Protein AF-A0AAN7BE86-F1 (afdb_monomer)

Secondary structure (DSSP, 8-state):
-------------TTSPP-----------GGGTPPP-SSTTTT-SS-SS--STTPPP---SS--

Structure (mmCIF, N/CA/C/O backbone):
data_AF-A0AAN7BE86-F1
#
_entry.id   AF-A0AAN7BE86-F1
#
loop_
_atom_site.group_PDB
_atom_site.id
_atom_site.type_symbol
_atom_site.label_atom_id
_atom_site.label_alt_id
_atom_site.label_comp_id
_atom_site.label_asym_id
_atom_site.label_entity_id
_atom_site.label_seq_id
_atom_site.pdbx_PDB_ins_code
_atom_site.Cartn_x
_atom_site.Cartn_y
_atom_site.Cartn_z
_atom_site.occupancy
_atom_site.B_iso_or_equiv
_atom_site.auth_seq_id
_atom_site.auth_comp_id
_atom_site.auth_asym_id
_atom_site.auth_atom_id
_atom_site.pdbx_PDB_model_num
ATOM 1 N N . HIS A 1 1 ? -6.742 -13.243 3.149 1.00 60.38 1 HIS A N 1
ATOM 2 C CA . HIS A 1 1 ? -5.783 -13.429 2.037 1.00 60.38 1 HIS A CA 1
ATOM 3 C C . HIS A 1 1 ? -5.465 -12.081 1.414 1.00 60.38 1 HIS A C 1
ATOM 5 O O . HIS A 1 1 ? -6.373 -11.272 1.283 1.00 60.38 1 HIS A O 1
ATOM 11 N N . LEU A 1 2 ? -4.200 -11.825 1.071 1.00 79.62 2 LEU A N 1
ATOM 12 C CA . LEU A 1 2 ? -3.780 -10.610 0.370 1.00 79.62 2 LEU A CA 1
ATOM 13 C C . LEU A 1 2 ? -3.634 -10.962 -1.113 1.00 79.62 2 LEU A C 1
ATOM 15 O O . LEU A 1 2 ? -2.868 -11.861 -1.453 1.00 79.62 2 LEU A O 1
ATOM 19 N N . LEU A 1 3 ? -4.403 -10.299 -1.976 1.00 89.81 3 LEU A N 1
ATOM 20 C CA . LEU A 1 3 ? -4.337 -10.490 -3.423 1.00 89.81 3 LEU A CA 1
ATOM 21 C C . LEU A 1 3 ? -3.538 -9.340 -4.034 1.00 89.81 3 LEU A C 1
ATOM 23 O O . LEU A 1 3 ? -3.906 -8.176 -3.903 1.00 89.81 3 LEU A O 1
ATOM 27 N N . HIS A 1 4 ? -2.428 -9.669 -4.685 1.00 92.75 4 HIS A N 1
ATOM 28 C CA . HIS A 1 4 ? -1.596 -8.710 -5.399 1.00 92.75 4 HIS A CA 1
ATOM 29 C C . HIS A 1 4 ? -1.039 -9.363 -6.662 1.00 92.75 4 HIS A C 1
ATOM 31 O O . HIS A 1 4 ? -0.609 -10.513 -6.625 1.00 92.75 4 HIS A O 1
ATOM 37 N N . ALA A 1 5 ? -1.013 -8.618 -7.765 1.00 93.06 5 ALA A N 1
ATOM 38 C CA . ALA A 1 5 ? -0.423 -9.062 -9.019 1.00 93.06 5 ALA A CA 1
ATOM 39 C C . ALA A 1 5 ? 0.311 -7.907 -9.704 1.00 93.06 5 ALA A C 1
ATOM 41 O O . ALA A 1 5 ? -0.096 -6.748 -9.622 1.00 93.06 5 ALA A O 1
ATOM 42 N N . ARG A 1 6 ? 1.390 -8.244 -10.414 1.00 92.94 6 ARG A N 1
ATOM 43 C CA . ARG A 1 6 ? 2.131 -7.323 -11.276 1.00 92.94 6 ARG A CA 1
ATOM 44 C C . ARG A 1 6 ? 2.612 -8.074 -12.508 1.00 92.94 6 ARG A C 1
ATOM 46 O O . ARG A 1 6 ? 3.170 -9.160 -12.382 1.00 92.94 6 ARG A O 1
ATOM 53 N N . THR A 1 7 ? 2.467 -7.475 -13.683 1.00 94.19 7 THR A N 1
ATOM 54 C CA . THR A 1 7 ? 3.098 -7.980 -14.906 1.00 94.19 7 THR A CA 1
ATOM 55 C C . THR A 1 7 ? 4.601 -7.671 -14.920 1.00 94.19 7 THR A C 1
ATOM 57 O O . THR A 1 7 ? 5.102 -6.812 -14.175 1.00 94.19 7 THR A O 1
ATOM 60 N N . ALA A 1 8 ? 5.351 -8.407 -15.743 1.00 91.56 8 ALA A N 1
ATOM 61 C CA . ALA A 1 8 ? 6.761 -8.116 -15.973 1.00 91.56 8 ALA A CA 1
ATOM 62 C C . ALA A 1 8 ? 6.926 -6.702 -16.557 1.00 91.56 8 ALA A C 1
ATOM 64 O O . ALA A 1 8 ? 6.089 -6.225 -17.320 1.00 91.56 8 ALA A O 1
ATOM 65 N N . TYR A 1 9 ? 8.007 -6.027 -16.178 1.00 89.69 9 TYR A N 1
ATOM 66 C CA . TYR A 1 9 ? 8.363 -4.708 -16.689 1.00 89.69 9 TYR A CA 1
ATOM 67 C C . TYR A 1 9 ? 9.837 -4.724 -17.074 1.00 89.69 9 TYR A C 1
ATOM 69 O O . TYR A 1 9 ? 10.644 -5.302 -16.346 1.00 89.69 9 TYR A O 1
ATOM 77 N N . ARG A 1 10 ? 10.169 -4.116 -18.215 1.00 90.69 10 ARG A N 1
ATOM 78 C CA . ARG A 1 10 ? 11.540 -3.973 -18.702 1.00 90.69 10 ARG A CA 1
ATOM 79 C C . ARG A 1 10 ? 11.987 -2.534 -18.494 1.00 90.69 10 ARG A C 1
ATOM 81 O O . ARG A 1 10 ? 11.338 -1.616 -18.988 1.00 90.69 10 ARG A O 1
ATOM 88 N N . ASP A 1 11 ? 13.10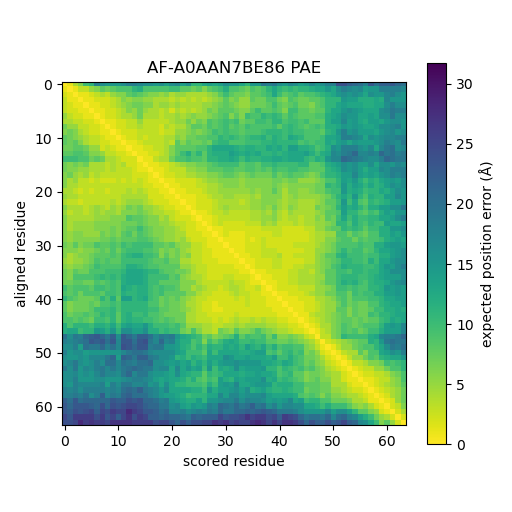1 -2.360 -17.798 1.00 89.25 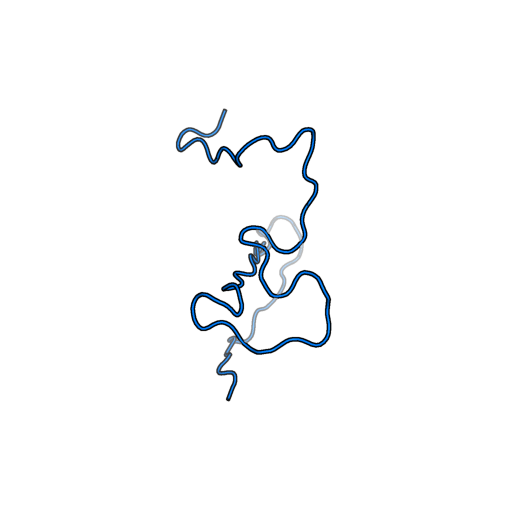11 ASP A N 1
ATOM 89 C CA . ASP A 1 11 ? 13.775 -1.071 -17.711 1.00 89.25 11 ASP A CA 1
ATOM 90 C C . ASP A 1 11 ? 14.535 -0.776 -19.009 1.00 89.25 11 ASP A C 1
ATOM 92 O O . ASP A 1 11 ? 15.168 -1.655 -19.603 1.00 89.25 11 ASP A O 1
ATOM 96 N N . PHE A 1 12 ? 14.468 0.478 -19.447 1.00 89.62 12 PHE A N 1
ATOM 97 C CA . PHE A 1 12 ? 15.163 0.976 -20.628 1.00 89.62 12 PHE A CA 1
ATOM 98 C C . PHE A 1 12 ? 16.234 1.982 -20.203 1.00 89.62 12 PHE A C 1
ATOM 100 O O . PHE A 1 12 ? 16.048 2.741 -19.248 1.00 89.62 12 PHE A O 1
ATOM 107 N N . ALA A 1 13 ? 17.368 1.982 -20.905 1.00 93.19 13 ALA A N 1
ATOM 108 C CA . ALA A 1 13 ? 18.401 2.988 -20.691 1.00 93.19 13 ALA A CA 1
ATOM 109 C C . ALA A 1 13 ? 17.880 4.393 -21.074 1.00 93.19 13 ALA A C 1
ATOM 111 O O . ALA A 1 13 ? 17.001 4.504 -21.936 1.00 93.19 13 ALA A O 1
ATOM 112 N N . PRO A 1 14 ? 18.406 5.475 -20.466 1.00 90.38 14 PRO A N 1
ATOM 113 C CA . PRO A 1 14 ? 18.119 6.838 -20.912 1.00 90.38 14 PRO A CA 1
ATOM 114 C C . PRO A 1 14 ? 18.356 6.991 -22.427 1.00 90.38 14 PRO A C 1
ATOM 116 O O . PRO A 1 14 ? 19.304 6.395 -22.941 1.00 90.38 14 PRO A O 1
ATOM 119 N N . PRO A 1 15 ? 17.520 7.758 -23.153 1.00 93.00 15 PRO A N 1
ATOM 120 C CA . PRO A 1 15 ? 16.553 8.751 -22.667 1.00 93.00 15 PRO A CA 1
ATOM 121 C C . PRO A 1 15 ? 15.135 8.211 -22.401 1.00 93.00 15 PRO A C 1
ATOM 123 O O . PRO A 1 15 ? 14.215 9.000 -22.198 1.00 93.00 15 PRO A O 1
ATOM 126 N N . ALA A 1 16 ? 14.923 6.892 -22.423 1.00 92.81 16 ALA A N 1
ATOM 127 C CA . ALA A 1 16 ? 13.587 6.331 -22.245 1.00 92.81 16 ALA A CA 1
ATOM 128 C C . ALA A 1 16 ? 12.999 6.654 -20.850 1.00 92.81 16 ALA A C 1
ATOM 130 O O . ALA A 1 16 ? 13.725 6.607 -19.848 1.00 92.81 16 ALA A O 1
ATOM 131 N N . PRO A 1 17 ? 11.690 6.959 -20.756 1.00 88.25 17 PRO A N 1
ATOM 132 C CA . PRO A 1 17 ? 11.042 7.264 -19.486 1.00 88.25 17 PRO A CA 1
ATOM 133 C C . PRO A 1 17 ? 11.034 6.043 -18.558 1.00 88.25 17 PRO A C 1
ATOM 135 O O . PRO A 1 17 ? 10.804 4.908 -18.980 1.00 88.25 17 PRO A O 1
ATOM 138 N N . ARG A 1 18 ? 11.267 6.285 -17.266 1.00 89.69 18 ARG A N 1
ATOM 139 C CA . ARG A 1 18 ? 11.230 5.258 -16.216 1.00 89.69 18 ARG A CA 1
ATOM 140 C C . ARG A 1 18 ? 9.834 5.170 -15.604 1.00 89.69 18 ARG A C 1
ATOM 142 O O . ARG A 1 18 ? 9.139 6.176 -15.477 1.00 89.69 18 ARG A O 1
ATOM 149 N N . ARG A 1 19 ? 9.433 3.978 -15.157 1.00 90.44 19 ARG A N 1
ATOM 150 C CA . ARG A 1 19 ? 8.184 3.798 -14.408 1.00 90.44 19 ARG A CA 1
ATOM 151 C C . ARG A 1 19 ? 8.386 4.191 -12.945 1.00 90.44 19 ARG A C 1
ATOM 153 O O . ARG A 1 19 ? 9.071 3.485 -12.210 1.00 90.44 19 ARG A O 1
ATOM 160 N N . HIS A 1 20 ? 7.728 5.262 -12.514 1.00 88.19 20 HIS A N 1
ATOM 161 C CA . HIS A 1 20 ? 7.659 5.673 -11.112 1.00 88.19 20 HIS A CA 1
ATOM 162 C C . HIS A 1 20 ? 6.291 5.305 -10.530 1.00 88.19 20 HIS A C 1
ATOM 164 O O . HIS A 1 20 ? 5.265 5.551 -11.158 1.00 88.19 20 HIS A O 1
ATOM 170 N N . LEU A 1 21 ? 6.273 4.691 -9.345 1.00 90.56 21 LEU A N 1
ATOM 171 C CA . LEU A 1 21 ? 5.044 4.334 -8.636 1.00 90.56 21 LEU A CA 1
ATOM 172 C C . LEU A 1 21 ? 5.046 4.997 -7.261 1.00 90.56 21 LEU A C 1
ATOM 174 O O . LEU A 1 21 ? 6.009 4.855 -6.509 1.00 90.56 21 LEU A O 1
ATOM 178 N N . LEU A 1 22 ? 3.947 5.666 -6.924 1.00 87.38 22 LEU A N 1
ATOM 179 C CA . LEU A 1 22 ? 3.668 6.130 -5.571 1.00 87.38 22 LEU A CA 1
ATOM 180 C C . LEU A 1 22 ? 2.747 5.113 -4.893 1.00 87.38 22 LEU A C 1
ATOM 182 O O . LEU A 1 22 ? 1.700 4.766 -5.437 1.00 87.38 22 LEU A O 1
ATOM 186 N N . ARG A 1 23 ? 3.131 4.624 -3.711 1.00 88.50 23 ARG A N 1
ATOM 187 C CA . ARG A 1 23 ? 2.314 3.690 -2.928 1.00 88.50 23 ARG A CA 1
ATOM 188 C C . ARG A 1 23 ? 1.871 4.340 -1.628 1.00 88.50 23 ARG A C 1
ATOM 190 O O . ARG A 1 23 ? 2.710 4.748 -0.830 1.00 88.50 23 ARG A O 1
ATOM 197 N N . LEU A 1 24 ? 0.561 4.355 -1.413 1.00 80.25 24 LEU A N 1
ATOM 198 C CA . LEU A 1 24 ? -0.075 4.776 -0.170 1.00 80.25 24 LEU A CA 1
ATOM 199 C C . LEU A 1 24 ? -0.595 3.552 0.584 1.00 80.25 24 LEU A C 1
ATOM 201 O O . LEU A 1 24 ? -0.977 2.553 -0.027 1.00 80.25 24 LEU A O 1
ATOM 205 N N . TRP A 1 25 ? -0.606 3.645 1.909 1.00 80.56 25 TRP A N 1
ATOM 206 C CA . TRP A 1 25 ? -1.180 2.638 2.792 1.00 80.56 25 TRP A CA 1
ATOM 207 C C . TRP A 1 25 ? -2.326 3.266 3.570 1.00 80.56 25 TRP A C 1
ATOM 209 O O . TRP A 1 25 ? -2.174 4.357 4.114 1.00 80.56 25 TRP A O 1
ATOM 219 N N . LEU A 1 26 ? -3.458 2.570 3.610 1.00 79.12 26 LEU A N 1
ATOM 220 C CA . LEU A 1 26 ? -4.640 2.979 4.358 1.00 79.12 26 LEU A CA 1
ATOM 221 C C . LEU A 1 26 ? -4.826 2.020 5.531 1.00 79.12 26 LEU A C 1
ATOM 223 O O . LEU A 1 26 ? -4.631 0.812 5.384 1.00 79.12 26 LEU A O 1
ATOM 227 N N . ALA A 1 27 ? -5.188 2.565 6.686 1.00 81.12 27 ALA A N 1
ATOM 228 C CA . ALA A 1 27 ? -5.497 1.802 7.883 1.00 81.12 27 ALA A CA 1
ATOM 229 C C . ALA A 1 27 ? -6.849 2.259 8.430 1.00 81.12 27 ALA A C 1
ATOM 231 O O . ALA A 1 27 ? -7.136 3.454 8.445 1.00 81.12 27 ALA A O 1
ATOM 232 N N . THR A 1 28 ? -7.645 1.300 8.893 1.00 87.94 28 THR A N 1
ATOM 233 C CA . THR A 1 28 ? -8.892 1.549 9.620 1.00 87.94 28 THR A CA 1
ATOM 234 C C . THR A 1 28 ? -8.617 1.341 11.111 1.00 87.94 28 THR A C 1
ATOM 236 O O . THR A 1 28 ? -7.973 0.340 11.447 1.00 87.94 28 THR A O 1
ATOM 239 N N . PRO A 1 29 ? -9.050 2.248 12.004 1.00 90.06 29 PRO A N 1
ATOM 240 C CA . PRO A 1 29 ? -8.960 2.040 13.447 1.00 90.06 29 PRO A CA 1
ATOM 241 C C . PRO A 1 29 ? -9.693 0.775 13.886 1.00 90.06 29 PRO A C 1
ATOM 243 O O . PRO A 1 29 ? -10.714 0.413 13.302 1.00 90.06 29 PRO A O 1
ATOM 246 N N . GLU A 1 30 ? -9.214 0.127 14.944 1.00 91.19 30 GLU A N 1
ATOM 247 C CA . GLU A 1 30 ? -9.842 -1.077 15.503 1.00 91.19 30 GLU A CA 1
ATOM 248 C C . GLU A 1 30 ? -11.319 -0.832 15.867 1.00 91.19 30 GLU A C 1
ATOM 250 O O . GLU A 1 30 ? -12.189 -1.593 15.447 1.00 91.19 30 GLU A O 1
AT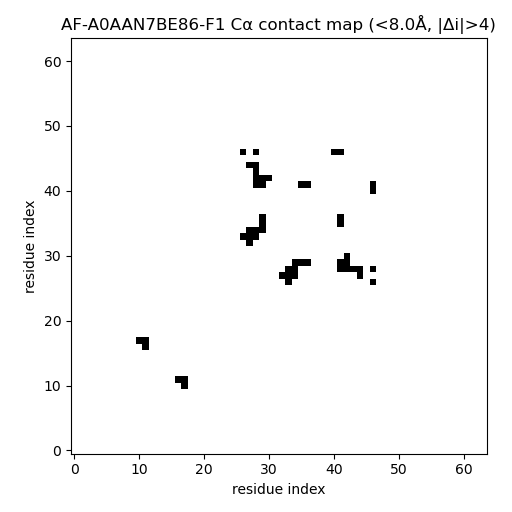OM 255 N N . ALA A 1 31 ? -11.627 0.302 16.507 1.00 91.31 31 ALA A N 1
ATOM 256 C CA . ALA A 1 31 ? -12.996 0.727 16.818 1.00 91.31 31 ALA A CA 1
ATOM 257 C C . ALA A 1 31 ? -13.918 0.940 15.593 1.00 91.31 31 ALA A C 1
ATOM 259 O O . ALA A 1 31 ? -15.137 0.953 15.746 1.00 91.31 31 ALA A O 1
ATOM 260 N N . GLU A 1 32 ? -13.365 1.099 14.386 1.00 91.94 32 GLU A N 1
ATOM 261 C CA . GLU A 1 32 ? -14.115 1.274 13.130 1.00 91.94 32 GLU A CA 1
ATOM 262 C C . GLU A 1 32 ? -14.113 -0.008 12.267 1.00 91.94 32 GLU A C 1
ATOM 264 O O . GLU A 1 32 ? -14.436 0.028 11.080 1.00 91.94 32 GLU A O 1
ATOM 269 N N . GLY A 1 33 ? -13.750 -1.159 12.849 1.00 90.31 33 GLY A N 1
ATOM 270 C CA . GLY A 1 33 ? -13.697 -2.453 12.155 1.00 90.31 33 GLY A CA 1
ATOM 271 C C . GLY A 1 33 ? -12.331 -2.788 11.549 1.00 90.31 33 GLY A C 1
ATOM 272 O O . GLY A 1 33 ? -12.219 -3.696 10.724 1.00 90.31 33 GLY A O 1
ATOM 273 N N . GLY A 1 34 ? -11.287 -2.056 11.940 1.00 89.12 34 GLY A N 1
ATOM 274 C CA . GLY A 1 34 ? -9.901 -2.393 11.647 1.00 89.12 34 GLY A CA 1
ATOM 275 C C . GLY A 1 34 ? -9.438 -3.675 12.337 1.00 89.12 34 GLY A C 1
ATOM 276 O O . GLY A 1 34 ? -10.064 -4.187 13.262 1.00 89.12 34 GLY A O 1
ATOM 277 N N . TRP A 1 35 ? -8.296 -4.196 11.894 1.00 88.31 35 TRP A N 1
ATOM 278 C CA . TRP A 1 35 ? -7.691 -5.372 12.516 1.00 88.31 35 TRP A CA 1
ATOM 279 C C . TRP A 1 35 ? -7.191 -5.037 13.924 1.00 88.31 35 TRP A C 1
ATOM 281 O O . TRP A 1 35 ? -6.521 -4.016 14.109 1.00 88.31 35 TRP A O 1
ATOM 291 N N . ALA A 1 36 ? -7.450 -5.932 14.882 1.00 90.81 36 ALA A N 1
ATOM 292 C CA . ALA A 1 36 ? -6.834 -5.870 1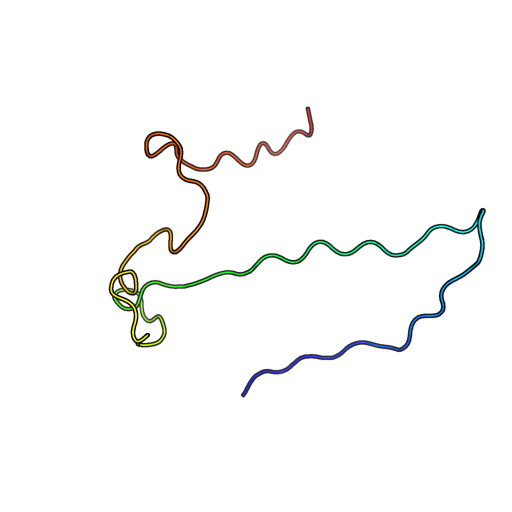6.202 1.00 90.81 36 ALA A CA 1
ATOM 293 C C . ALA A 1 36 ? -5.315 -5.977 16.042 1.00 90.81 36 ALA A C 1
ATOM 295 O O . ALA A 1 36 ? -4.791 -6.933 15.462 1.00 90.81 36 ALA A O 1
ATOM 296 N N . LEU A 1 37 ? -4.607 -4.951 16.502 1.00 87.19 37 LEU A N 1
ATOM 297 C CA . LEU A 1 37 ? -3.173 -4.807 16.290 1.00 87.19 37 LEU A CA 1
ATOM 298 C C . LEU A 1 37 ? -2.483 -4.619 17.643 1.00 87.19 37 LEU A C 1
ATOM 300 O O . LEU A 1 37 ? -3.008 -3.898 18.485 1.00 87.19 37 LEU A O 1
ATOM 304 N N . PRO A 1 38 ? -1.293 -5.208 17.866 1.00 90.44 38 PRO A N 1
ATOM 305 C CA . PRO A 1 38 ? -0.633 -5.235 19.175 1.00 90.44 38 PRO A CA 1
ATOM 306 C C . PRO A 1 38 ? 0.078 -3.912 19.504 1.00 90.44 38 PRO A C 1
ATOM 308 O O . PRO A 1 38 ? 1.136 -3.898 20.129 1.00 90.44 38 PRO A O 1
ATOM 311 N N . PHE A 1 39 ? -0.460 -2.791 19.032 1.00 85.81 39 PHE A N 1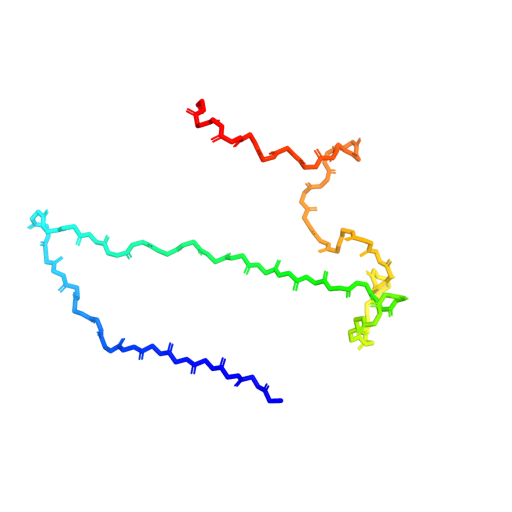
ATOM 312 C CA . PHE A 1 39 ? 0.110 -1.471 19.245 1.00 85.81 39 PHE A CA 1
ATOM 313 C C . PHE A 1 39 ? -0.937 -0.582 19.919 1.00 85.81 39 PHE A C 1
ATOM 315 O O . PHE A 1 39 ? -2.104 -0.632 19.530 1.00 85.81 39 PHE A O 1
ATOM 322 N N . PRO A 1 40 ? -0.531 0.268 20.876 1.00 86.44 40 PRO A N 1
ATOM 323 C CA . PRO A 1 40 ? -1.453 1.111 21.638 1.00 86.44 40 PRO A CA 1
ATOM 324 C C . PRO A 1 40 ? -2.182 2.152 20.775 1.00 86.44 40 PRO A C 1
ATOM 326 O O . PRO A 1 40 ? -3.217 2.666 21.178 1.00 86.44 40 PRO A O 1
ATOM 329 N N . ASP A 1 41 ? -1.675 2.429 19.570 1.00 85.50 41 ASP A N 1
ATOM 330 C CA . ASP A 1 41 ? -2.282 3.326 18.586 1.00 85.50 41 ASP A CA 1
ATOM 331 C C . ASP A 1 41 ? -3.350 2.647 17.701 1.00 85.50 41 ASP A C 1
ATOM 333 O O . ASP A 1 41 ? -3.712 3.183 16.654 1.00 85.50 41 ASP A O 1
ATOM 337 N N . SER A 1 42 ? -3.848 1.454 18.064 1.00 88.44 42 SER A N 1
ATOM 338 C CA . SER A 1 42 ? -4.792 0.695 17.225 1.00 88.44 42 SER A CA 1
ATOM 339 C C . SER A 1 42 ? -6.129 1.404 17.003 1.00 88.44 42 SER A C 1
ATOM 341 O O . SER A 1 42 ? -6.738 1.230 15.947 1.00 88.44 42 SER A O 1
ATOM 343 N N . ASN A 1 43 ? -6.545 2.243 17.952 1.00 87.50 43 ASN A N 1
ATOM 344 C CA . ASN A 1 43 ? -7.775 3.034 17.884 1.00 87.50 43 ASN A CA 1
ATOM 345 C C . ASN A 1 43 ? -7.578 4.433 17.280 1.00 87.50 43 ASN A C 1
ATOM 347 O O . ASN A 1 43 ? -8.547 5.177 17.128 1.00 87.50 43 ASN A O 1
ATOM 351 N N . GLU A 1 44 ? -6.350 4.811 16.920 1.00 84.44 44 GLU A N 1
ATOM 352 C CA . GLU A 1 44 ? -6.076 6.147 16.396 1.00 84.44 44 GLU A CA 1
ATOM 353 C C . GLU A 1 44 ? -6.583 6.307 14.962 1.00 84.44 44 GLU A C 1
ATOM 355 O O . GLU A 1 44 ? -6.163 5.591 14.050 1.00 84.44 44 GLU A O 1
ATOM 360 N N . LYS A 1 45 ? -7.428 7.324 14.738 1.00 78.56 45 LYS A N 1
ATOM 361 C CA . LYS A 1 45 ? -7.957 7.679 13.404 1.00 78.56 45 LYS A CA 1
ATOM 362 C C . LYS A 1 45 ? -6.858 7.969 12.390 1.00 78.56 45 LYS A C 1
ATOM 364 O O . LYS A 1 45 ? -6.989 7.660 11.210 1.00 78.56 45 LYS A O 1
ATOM 369 N N . LYS A 1 46 ? -5.759 8.564 12.851 1.00 75.69 46 LYS A N 1
ATOM 370 C CA . LYS A 1 46 ? -4.541 8.754 12.064 1.00 75.69 46 LYS A CA 1
ATOM 371 C C . LYS A 1 46 ? -3.413 7.954 12.682 1.00 75.69 46 LYS A C 1
ATOM 373 O O . LYS A 1 46 ? -2.610 8.461 13.467 1.00 75.69 46 LYS A O 1
ATOM 378 N N . ARG A 1 47 ? -3.340 6.699 12.276 1.00 72.69 47 ARG A N 1
ATOM 379 C CA . ARG A 1 47 ? -2.304 5.791 12.726 1.00 72.69 47 ARG A CA 1
ATOM 380 C C . ARG A 1 47 ? -1.004 5.995 11.952 1.00 72.69 47 ARG A C 1
ATOM 382 O O . ARG A 1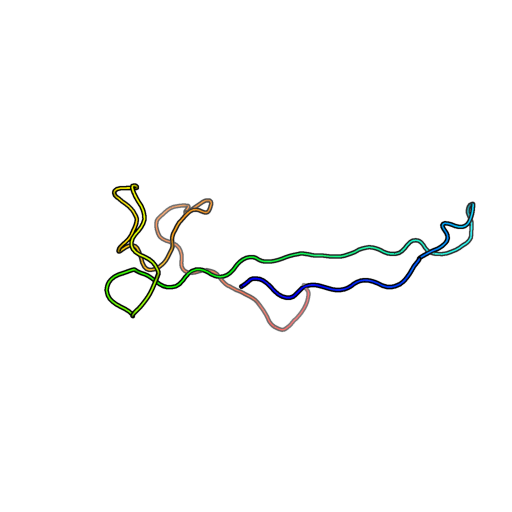 47 ? -0.914 5.616 10.788 1.00 72.69 47 ARG A O 1
ATOM 389 N N . ARG A 1 48 ? 0.010 6.528 12.641 1.00 65.69 48 ARG A N 1
ATOM 390 C CA . ARG A 1 48 ? 1.342 6.887 12.111 1.00 65.69 48 ARG A CA 1
ATOM 391 C C . ARG A 1 48 ? 1.317 7.957 11.002 1.00 65.69 48 ARG A C 1
ATOM 393 O O . ARG A 1 48 ? 0.358 8.127 10.260 1.00 65.69 48 ARG A O 1
ATOM 400 N N . GLY A 1 49 ? 2.414 8.707 10.921 1.00 64.69 49 GLY A N 1
ATOM 401 C CA . GLY A 1 49 ? 2.582 9.885 10.065 1.00 64.69 49 GLY A CA 1
ATOM 402 C C . GLY A 1 49 ? 3.159 11.052 10.867 1.00 64.69 49 GLY A C 1
ATOM 403 O O . GLY A 1 49 ? 2.964 11.123 12.079 1.00 64.69 49 GLY A O 1
ATOM 404 N N . ILE A 1 50 ? 3.892 11.956 10.212 1.00 65.06 50 ILE A N 1
ATOM 405 C CA . ILE A 1 50 ? 4.342 13.198 10.849 1.00 65.06 50 ILE A CA 1
ATOM 406 C C . ILE A 1 50 ? 3.098 14.050 11.104 1.00 65.06 50 ILE A C 1
ATOM 408 O O . ILE A 1 50 ? 2.463 14.533 10.168 1.00 65.06 50 ILE A O 1
ATOM 412 N N . GLN A 1 51 ? 2.737 14.208 12.373 1.00 63.09 51 GLN A N 1
ATOM 413 C CA . GLN A 1 51 ? 1.720 15.159 12.793 1.00 63.09 51 GLN A CA 1
ATOM 414 C C . GLN A 1 51 ? 2.414 16.353 13.426 1.00 63.09 51 GLN A C 1
ATOM 416 O O . GLN A 1 51 ? 2.857 16.294 14.569 1.00 63.09 51 GLN A O 1
ATOM 421 N N . VAL A 1 52 ? 2.523 17.442 12.673 1.00 66.81 52 VAL A N 1
ATOM 422 C CA . VAL A 1 52 ? 2.941 18.722 13.241 1.00 66.81 52 VAL A CA 1
ATOM 423 C C . VAL A 1 52 ? 1.686 19.406 13.775 1.00 66.81 52 VAL A C 1
ATOM 425 O O . VAL A 1 52 ? 0.766 19.707 13.011 1.00 66.81 52 VAL A O 1
ATOM 428 N N . ASN A 1 53 ? 1.626 19.619 15.091 1.00 77.50 53 ASN A N 1
ATOM 429 C CA . ASN A 1 53 ? 0.591 20.415 15.763 1.00 77.50 53 ASN A CA 1
ATOM 430 C C . ASN A 1 53 ? -0.862 19.954 15.524 1.00 77.50 53 ASN A C 1
ATOM 432 O O . ASN A 1 53 ? -1.759 20.788 15.458 1.00 77.50 53 ASN A O 1
ATOM 436 N N . ASN A 1 54 ? -1.114 18.649 15.351 1.00 70.56 54 ASN A N 1
ATOM 437 C CA . ASN A 1 54 ? -2.448 18.111 15.024 1.00 70.56 54 ASN A CA 1
ATOM 438 C C . ASN A 1 54 ? -3.088 18.724 13.762 1.00 70.56 54 ASN A C 1
ATOM 440 O O . ASN A 1 54 ? -4.308 18.703 13.597 1.00 70.56 54 ASN A O 1
ATOM 444 N N . THR A 1 55 ? -2.275 19.257 12.846 1.00 72.56 55 THR A N 1
ATOM 445 C CA . THR A 1 55 ? -2.785 19.873 11.619 1.00 72.56 55 THR A CA 1
ATOM 446 C C . THR A 1 55 ? -3.483 18.806 10.754 1.00 72.56 55 THR A C 1
ATOM 448 O O . THR A 1 55 ? -2.907 17.735 10.493 1.00 72.56 55 THR A O 1
ATOM 451 N N . PRO A 1 56 ? -4.733 19.033 10.305 1.00 70.19 56 PRO A N 1
ATOM 452 C CA . PRO A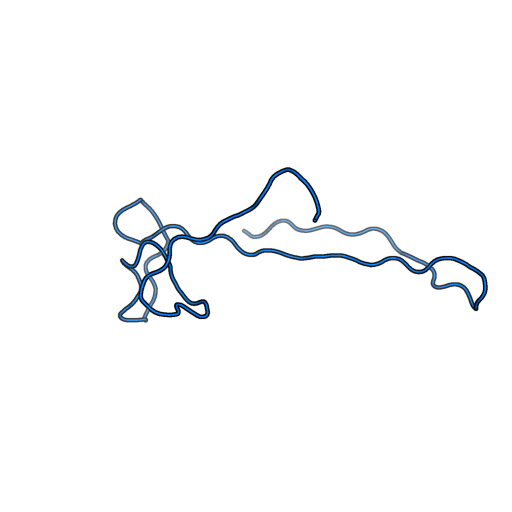 1 56 ? -5.412 18.111 9.402 1.00 70.19 56 PRO A CA 1
ATOM 453 C C . PRO A 1 56 ? -4.638 18.010 8.076 1.00 70.19 56 PRO A C 1
ATOM 455 O O . PRO A 1 56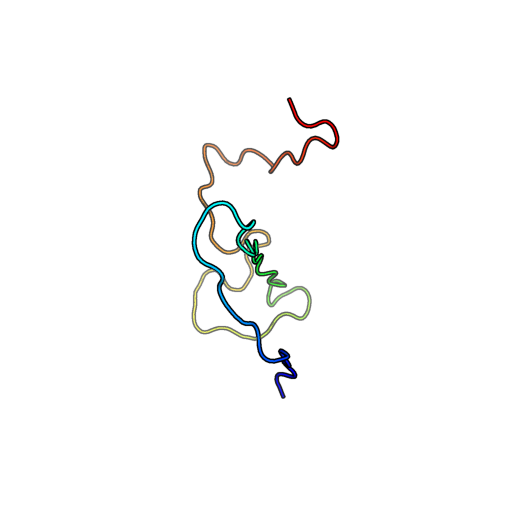 ? -4.026 18.985 7.640 1.00 70.19 56 PRO A O 1
ATOM 458 N N . PRO A 1 57 ? -4.611 16.830 7.430 1.00 69.31 57 PRO A N 1
ATOM 459 C CA . PRO A 1 57 ? -3.891 16.690 6.175 1.00 69.31 57 PRO A CA 1
ATOM 460 C C . PRO A 1 57 ? -4.646 17.472 5.091 1.00 69.31 57 PRO A C 1
ATOM 462 O O . PRO A 1 57 ? -5.857 17.313 4.944 1.00 69.31 57 PRO A O 1
ATOM 465 N N . ARG A 1 58 ? -3.939 18.308 4.329 1.00 72.75 58 ARG A N 1
ATOM 466 C CA . ARG A 1 58 ? -4.497 19.003 3.164 1.00 72.75 58 ARG A CA 1
ATOM 467 C C . ARG A 1 58 ? -3.970 18.321 1.908 1.00 72.75 58 ARG A C 1
ATOM 469 O O . ARG A 1 58 ? -2.762 18.281 1.703 1.00 72.75 58 ARG A O 1
ATOM 476 N N . ALA A 1 59 ? -4.872 17.792 1.089 1.00 69.81 59 ALA A N 1
ATOM 477 C CA . ALA A 1 59 ? -4.571 17.340 -0.265 1.00 69.81 59 ALA A CA 1
ATOM 478 C C . ALA A 1 59 ? -5.207 18.350 -1.232 1.00 69.81 59 ALA A C 1
ATOM 480 O O . ALA A 1 59 ? -6.374 18.178 -1.587 1.00 69.81 59 ALA A O 1
ATOM 481 N N . PRO A 1 60 ? -4.521 19.466 -1.553 1.00 73.50 60 PRO A N 1
ATOM 482 C CA . PRO A 1 60 ? -5.042 20.409 -2.533 1.00 73.50 60 PRO A CA 1
ATOM 483 C C . PRO A 1 60 ? -5.239 19.680 -3.868 1.00 73.50 60 PRO A C 1
ATOM 485 O O . PRO A 1 60 ? -4.413 18.859 -4.263 1.00 73.50 60 PRO A O 1
ATOM 488 N N . LEU A 1 61 ? -6.380 19.929 -4.511 1.00 71.19 61 LEU A N 1
ATOM 489 C CA . LEU A 1 61 ? -6.710 19.337 -5.813 1.00 71.19 61 LEU A CA 1
ATOM 490 C C . LEU A 1 61 ? -5.922 19.998 -6.948 1.00 71.19 61 LEU A C 1
ATOM 492 O O . LEU A 1 61 ? -5.720 19.388 -7.995 1.00 71.19 61 LEU A O 1
ATOM 496 N N . ASP A 1 62 ? -5.438 21.209 -6.690 1.00 70.25 62 ASP A N 1
ATOM 497 C CA . ASP A 1 62 ? -4.579 21.967 -7.578 1.00 70.25 62 ASP A CA 1
ATOM 498 C C . ASP A 1 62 ? -3.125 21.731 -7.156 1.00 70.25 62 ASP A C 1
ATOM 500 O O . ASP A 1 62 ? -2.761 21.904 -5.988 1.00 70.25 62 ASP A O 1
ATOM 504 N N . ALA A 1 63 ? -2.304 21.272 -8.099 1.00 50.19 63 ALA A N 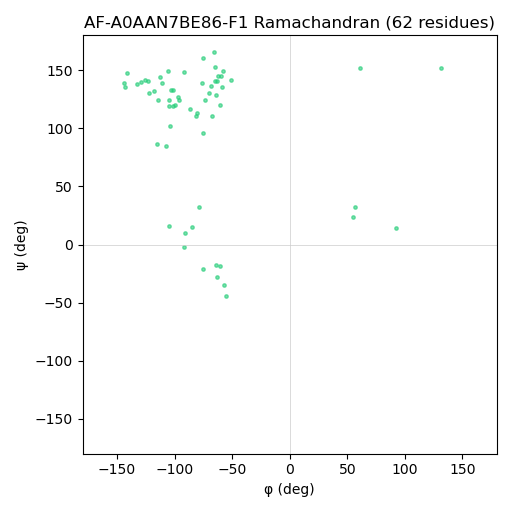1
ATOM 505 C CA . ALA A 1 63 ? -0.866 21.171 -7.907 1.00 50.19 63 ALA A CA 1
ATOM 506 C C . ALA A 1 63 ? -0.267 22.583 -7.993 1.00 50.19 63 ALA A C 1
ATOM 508 O O . ALA A 1 63 ? -0.043 23.081 -9.094 1.00 50.19 63 ALA A O 1
ATOM 509 N N . GLU A 1 64 ? -0.064 23.232 -6.845 1.00 45.75 64 GLU A N 1
ATOM 510 C CA . GLU A 1 64 ? 0.846 24.383 -6.721 1.00 45.75 64 GLU A CA 1
ATOM 511 C C . GLU A 1 64 ? 2.304 23.926 -6.601 1.00 45.75 64 GLU A C 1
ATOM 513 O O . GLU A 1 64 ? 2.563 22.938 -5.868 1.00 45.75 64 GLU A O 1
#

pLDDT: mean 81.87, std 11.19, range [45.75, 94.19]

Mean predicted aligned error: 9.08 Å

Sequence (64 aa):
HLLHARTAYRDFAPPAPRRHLLRLWLATPEAEGGWALPFPDSNEKKRRGIQVNNTPPRAPLDAE

Radius of gyration: 18.13 Å; Cα contacts (8 Å, |Δi|>4): 26; chains: 1; bounding box: 32×38×44 Å

InterPro domains:
  IPR042098 Glutarate 2-hydroxylase superfamily [G3DSA:3.60.130.10] (1-33)

Solvent-accessible surface area (backbone atoms only — not comparable to full-atom values): 4908 Å² total; per-residue (Å²): 138,89,89,84,87,81,80,90,80,82,89,63,67,84,89,50,85,78,92,81,81,90,85,85,86,87,78,58,21,32,90,76,74,24,70,89,53,105,47,95,59,34,65,36,84,75,65,79,77,95,66,67,87,80,58,78,89,81,81,72,92,65,90,127

Organism: NCBI:txid252190

Foldseek 3Di:
DDDDDDDDDDDDDPPDDDDDDDDDDDFDAVVRVTDDDPDPCSRPPDDDDDQDPVDDDDDDPDDD